Protein AF-A0A3D1J949-F1 (afdb_monomer)

pLDDT: mean 88.6, std 9.81, range [48.09, 98.31]

Secondary structure (DSSP, 8-state):
---HHHHHHHHHHHHHHHHHHHHHHHHTHHHHHHH-TTSPPEEEEEEPPSS--BTTTBPP-TT-SS---BPPEEEEEEEETTT--EEEEEE---PPPTT--EEEEEEETTEEEEEEEE-GGGS-HHHHHHHHHHHHT-

Sequence (138 aa):
MFSRRLKFYLIFGIIVNLIIGFSYLTYNIDTLNRFYPFLPVQTGYAILPQNVTYNNGQTYKVDTNERQFPDPYVNMKVVNKDSEDVRILTFSGGQSPEDKNFAEVQYKLNYVYEIHFIYWEQIPDQIQKKLENINIEQ

Mean predicted aligned error: 8.46 Å

Foldseek 3Di:
DDDPVVVVVVVVVVVVVVVVVVVVVVVCCVVVQVVDPPQDKFKWKWQADQFFAWDPRHHDDPPDPDDTATDWDFQIFTQTQPPRDTDGEIGGDPHAPPQQRMWTFIDGDRGTDDIDRDHLVVRPPVNSVSNVVVVVVD

Solvent-accessible surface area (backbone atoms only — not comparable to full-atom values): 8244 Å² total; per-residue (Å²): 131,80,53,74,67,57,53,48,52,52,54,49,52,50,53,53,49,51,51,53,54,49,51,57,52,60,73,42,40,70,72,50,54,73,69,39,82,86,60,69,80,41,53,23,41,30,77,48,70,75,71,60,32,21,72,86,74,33,76,87,67,87,92,55,95,68,91,78,48,60,45,60,50,70,73,36,59,30,34,29,73,86,80,60,49,76,41,74,36,56,45,72,81,63,71,52,56,88,87,16,41,25,31,45,36,35,28,45,97,72,48,64,82,49,69,44,76,34,49,76,86,77,48,58,70,75,55,47,55,49,56,54,57,68,59,70,79,111

Radius of gyration: 22.48 Å; Cα contacts (8 Å, |Δi|>4): 194; chains: 1; bounding box: 61×35×63 Å

Nearest PDB structures (foldseek):
  3npp-assembly1_B  TM=7.500E-01  e=8.136E-04  Bacillus subtilis
  7r81-assembly1_Y2  TM=3.279E-01  e=1.263E+00  Neurospora crassa
  8btr-assembly1_SO  TM=3.178E-01  e=1.338E+00  Giardia lamblia ATCC 50803
  6v22-assembly1_E  TM=2.625E-01  e=1.191E+00  Homo sapiens

Structure (mmCIF, N/CA/C/O backbone):
data_AF-A0A3D1J949-F1
#
_entry.id   AF-A0A3D1J949-F1
#
loop_
_atom_site.group_PDB
_atom_site.id
_atom_site.type_symbol
_atom_site.label_atom_id
_atom_site.label_alt_id
_atom_site.label_comp_id
_atom_site.label_asym_id
_atom_site.label_entity_id
_atom_site.label_seq_id
_atom_site.pdbx_PDB_ins_code
_atom_site.Cartn_x
_atom_site.Cartn_y
_atom_site.Cartn_z
_atom_site.occupancy
_atom_site.B_iso_or_equiv
_atom_site.auth_seq_id
_atom_site.auth_comp_id
_atom_site.auth_asym_id
_atom_site.auth_atom_id
_atom_site.pdbx_PDB_model_num
ATOM 1 N N . MET A 1 1 ? 33.706 15.724 -47.753 1.00 65.50 1 MET A N 1
ATOM 2 C CA . MET A 1 1 ? 34.283 15.073 -46.553 1.00 65.50 1 MET A CA 1
ATOM 3 C C . MET A 1 1 ? 34.092 16.014 -45.366 1.00 65.50 1 MET A C 1
ATOM 5 O O . MET A 1 1 ? 34.679 17.084 -45.364 1.00 65.50 1 MET A O 1
ATOM 9 N N . PHE A 1 2 ? 33.201 15.698 -44.419 1.00 70.19 2 PHE A N 1
ATOM 10 C CA . PHE A 1 2 ? 32.889 16.613 -43.310 1.00 70.19 2 PHE A CA 1
ATOM 11 C C . PHE A 1 2 ? 34.105 16.867 -42.412 1.00 70.19 2 PHE A C 1
ATOM 13 O O . PHE A 1 2 ? 34.866 15.938 -42.119 1.00 70.19 2 PHE A O 1
ATOM 20 N N . SER A 1 3 ? 34.270 18.116 -41.967 1.00 81.19 3 SER A N 1
ATOM 21 C CA . SER A 1 3 ? 35.352 18.496 -41.058 1.00 81.19 3 SER A CA 1
ATOM 22 C C . SER A 1 3 ? 35.241 17.708 -39.748 1.00 81.19 3 SER A C 1
ATOM 24 O O . SER A 1 3 ? 34.145 17.373 -39.294 1.00 81.19 3 SER A O 1
ATOM 26 N N . ARG A 1 4 ? 36.383 17.399 -39.119 1.00 80.44 4 ARG A N 1
ATOM 27 C CA . ARG A 1 4 ? 36.429 16.664 -37.838 1.00 80.44 4 ARG A CA 1
ATOM 28 C C . ARG A 1 4 ? 35.518 17.285 -36.771 1.00 80.44 4 ARG A C 1
ATOM 30 O O . ARG A 1 4 ? 34.882 16.554 -36.022 1.00 80.44 4 ARG A O 1
ATOM 37 N N . ARG A 1 5 ? 35.407 18.618 -36.758 1.00 84.94 5 ARG A N 1
ATOM 38 C CA . ARG A 1 5 ? 34.537 19.369 -35.841 1.00 84.94 5 ARG A CA 1
ATOM 39 C C . ARG A 1 5 ? 33.052 19.132 -36.128 1.00 84.94 5 ARG A C 1
ATOM 41 O O . ARG A 1 5 ? 32.295 18.869 -35.207 1.00 84.94 5 ARG A O 1
ATOM 48 N N . LEU A 1 6 ? 32.644 19.135 -37.397 1.00 85.69 6 LEU A N 1
ATOM 49 C CA . LEU A 1 6 ? 31.250 18.891 -37.778 1.00 85.69 6 LEU A CA 1
ATOM 50 C C . LEU A 1 6 ? 30.810 17.446 -37.495 1.00 85.69 6 LEU A C 1
ATOM 52 O O . LEU A 1 6 ? 29.703 17.226 -37.014 1.00 85.69 6 LEU A O 1
ATOM 56 N N . LYS A 1 7 ? 31.695 16.463 -37.711 1.00 86.81 7 LYS A N 1
ATOM 57 C CA . LYS A 1 7 ? 31.437 15.066 -37.316 1.00 86.81 7 LYS A CA 1
ATOM 58 C C . LYS A 1 7 ? 31.243 14.928 -35.804 1.00 86.81 7 LYS A C 1
ATOM 60 O O . LYS A 1 7 ? 30.355 14.202 -35.376 1.00 86.81 7 LYS A O 1
ATOM 65 N N . PHE A 1 8 ? 32.042 15.646 -35.014 1.00 89.62 8 PHE A N 1
ATOM 66 C CA . PHE A 1 8 ? 31.910 15.666 -33.560 1.00 89.62 8 PHE A CA 1
ATOM 67 C C . PHE A 1 8 ? 30.560 16.247 -33.117 1.00 89.62 8 PHE A C 1
ATOM 69 O O . PHE A 1 8 ? 29.865 15.608 -32.336 1.00 89.62 8 PHE A O 1
ATOM 76 N N . TYR A 1 9 ? 30.141 17.393 -33.667 1.00 92.06 9 TYR A N 1
ATOM 77 C CA . TYR A 1 9 ? 28.837 17.983 -33.336 1.00 92.06 9 TYR A CA 1
ATOM 78 C C . TYR A 1 9 ? 27.651 17.107 -33.755 1.00 92.06 9 TYR A C 1
ATOM 80 O O . TYR A 1 9 ? 26.669 17.041 -33.024 1.00 92.06 9 TYR A O 1
ATOM 88 N N . LEU A 1 10 ? 27.743 16.395 -34.884 1.00 91.81 10 LEU A N 1
ATOM 89 C CA . LEU A 1 10 ? 26.707 15.444 -35.302 1.00 91.81 10 LEU A CA 1
ATOM 90 C C . LEU A 1 10 ? 26.592 14.260 -34.337 1.00 91.81 10 LEU A C 1
ATOM 92 O O . LEU A 1 10 ? 25.493 13.929 -33.906 1.00 91.81 10 LEU A O 1
ATOM 96 N N . ILE A 1 11 ? 27.720 13.653 -33.960 1.00 92.88 11 ILE A N 1
ATOM 97 C CA . ILE A 1 11 ? 27.738 12.541 -32.998 1.00 92.88 11 ILE A CA 1
ATOM 98 C C . ILE A 1 11 ? 27.221 13.012 -31.636 1.00 92.88 11 ILE A C 1
ATOM 100 O O . ILE A 1 11 ? 26.374 12.356 -31.037 1.00 92.88 11 ILE A O 1
ATOM 104 N N . PHE A 1 12 ? 27.676 14.176 -31.176 1.00 93.88 12 PHE A N 1
ATOM 105 C CA . PHE A 1 12 ? 27.220 14.767 -29.924 1.00 93.88 12 PHE A CA 1
ATOM 106 C C . PHE A 1 12 ? 25.713 15.059 -29.949 1.00 93.88 12 PHE A C 1
ATOM 108 O O . PHE A 1 12 ? 25.006 14.701 -29.013 1.00 93.88 12 PHE A O 1
ATOM 115 N N . GLY A 1 13 ? 25.194 15.623 -31.044 1.00 93.50 13 GLY A N 1
ATOM 116 C CA . GLY A 1 13 ? 23.764 15.885 -31.215 1.00 93.50 13 GLY A CA 1
ATOM 117 C C . GLY A 1 13 ? 22.908 14.615 -31.202 1.00 93.50 13 GLY A C 1
ATOM 118 O O . GLY A 1 13 ? 21.829 14.619 -30.610 1.00 93.50 13 GLY A O 1
ATOM 119 N N . ILE A 1 14 ? 23.397 13.517 -31.788 1.00 94.69 14 ILE A N 1
ATOM 120 C CA . ILE A 1 14 ? 22.728 12.208 -31.737 1.00 94.69 14 ILE A CA 1
ATOM 121 C C . ILE A 1 14 ? 22.717 11.666 -30.305 1.00 94.69 14 ILE A C 1
ATOM 123 O O . ILE A 1 14 ? 21.667 11.245 -29.829 1.00 94.69 14 ILE A O 1
ATOM 127 N N . ILE A 1 15 ? 23.848 11.716 -29.597 1.00 94.38 15 ILE A N 1
ATOM 128 C CA . ILE A 1 15 ? 23.945 11.240 -28.208 1.00 94.38 15 ILE A CA 1
ATOM 129 C C . ILE A 1 15 ? 23.001 12.032 -27.297 1.00 94.38 15 ILE A C 1
ATOM 131 O O . ILE A 1 15 ? 22.262 11.436 -26.520 1.00 94.38 15 ILE A O 1
ATOM 135 N N . VAL A 1 16 ? 22.967 13.360 -27.429 1.00 93.88 16 VAL A N 1
ATOM 136 C CA . VAL A 1 16 ? 22.059 14.214 -26.652 1.00 93.88 16 VAL A CA 1
ATOM 137 C C . VAL A 1 16 ? 20.594 13.879 -26.949 1.00 93.88 16 VAL A C 1
ATOM 139 O O . VAL A 1 16 ? 19.808 13.741 -26.016 1.00 93.88 16 VAL A O 1
ATOM 142 N N . ASN A 1 17 ? 20.224 13.671 -28.217 1.00 90.06 17 ASN A N 1
ATOM 143 C CA . ASN A 1 17 ? 18.862 13.257 -28.574 1.00 90.06 17 ASN A CA 1
ATOM 144 C C . ASN A 1 17 ? 18.497 11.879 -28.007 1.00 90.06 17 ASN A C 1
ATOM 146 O O . ASN A 1 17 ? 17.381 11.700 -27.525 1.00 90.06 17 ASN A O 1
ATOM 150 N N . LEU A 1 18 ? 19.427 10.920 -28.022 1.00 92.44 18 LEU A N 1
ATOM 151 C CA . LEU A 1 18 ? 19.208 9.599 -27.432 1.00 92.44 18 LEU A CA 1
ATOM 152 C C . LEU A 1 18 ? 19.016 9.682 -25.915 1.00 92.44 18 LEU A C 1
ATOM 154 O O . LEU A 1 18 ? 18.120 9.028 -25.391 1.00 92.44 18 LEU A O 1
ATOM 158 N N . ILE A 1 19 ? 19.800 10.513 -25.221 1.00 89.50 19 ILE A N 1
ATOM 159 C CA . ILE A 1 19 ? 19.650 10.731 -23.776 1.00 89.50 19 ILE A CA 1
ATOM 160 C C . ILE A 1 19 ? 18.283 11.352 -23.474 1.00 89.50 19 ILE A C 1
ATOM 162 O O . ILE A 1 19 ? 17.560 10.826 -22.636 1.00 89.50 19 ILE A O 1
ATOM 166 N N . ILE A 1 20 ? 17.888 12.411 -24.189 1.00 86.38 20 ILE A N 1
ATOM 167 C CA . ILE A 1 20 ? 16.588 13.073 -23.987 1.00 86.38 20 ILE A CA 1
ATOM 168 C C . ILE A 1 20 ? 15.427 12.107 -24.269 1.00 86.38 20 ILE A C 1
ATOM 170 O O . ILE A 1 20 ? 14.492 12.017 -23.473 1.00 86.38 20 ILE A O 1
ATOM 174 N N . GLY A 1 21 ? 15.495 11.354 -25.371 1.00 80.81 21 GLY A N 1
ATOM 175 C CA . GLY A 1 21 ? 14.483 10.357 -25.724 1.00 80.81 21 GLY A CA 1
ATOM 176 C C . GLY A 1 21 ? 14.379 9.240 -24.686 1.00 80.81 21 GLY A C 1
ATOM 177 O O . GLY A 1 21 ? 13.277 8.875 -24.280 1.00 80.81 21 GLY A O 1
ATOM 178 N N . PHE A 1 22 ? 15.515 8.744 -24.193 1.00 78.25 22 PHE A N 1
ATOM 179 C CA . PHE A 1 22 ? 15.551 7.740 -23.133 1.00 78.25 22 PHE A CA 1
ATOM 180 C C . PHE A 1 22 ? 14.979 8.282 -21.817 1.00 78.25 22 PHE A C 1
ATOM 182 O O . PHE A 1 22 ? 14.147 7.622 -21.201 1.00 78.25 22 PHE A O 1
ATOM 189 N N . SER A 1 23 ? 15.331 9.510 -21.423 1.00 72.44 23 SER A N 1
ATOM 190 C CA . SER A 1 23 ? 14.771 10.159 -20.233 1.00 72.44 23 SER A CA 1
ATOM 191 C C . SER A 1 23 ? 13.249 10.319 -20.321 1.00 72.44 23 SER A C 1
ATOM 193 O O . SER A 1 23 ? 12.547 10.015 -19.355 1.00 72.44 23 SER A O 1
ATOM 195 N N . TYR A 1 24 ? 12.716 10.720 -21.480 1.00 72.56 24 TYR A N 1
ATOM 196 C CA . TYR A 1 24 ? 11.268 10.841 -21.695 1.00 72.56 24 TYR A CA 1
ATOM 197 C C . TYR A 1 24 ? 10.540 9.492 -21.607 1.00 72.56 24 TYR A C 1
ATOM 199 O O . TYR A 1 24 ? 9.455 9.403 -21.025 1.00 72.56 24 TYR A O 1
ATOM 207 N N . LEU A 1 25 ? 11.154 8.429 -22.136 1.00 67.06 25 LEU A N 1
ATOM 208 C CA . LEU A 1 25 ? 10.643 7.070 -21.976 1.00 67.06 25 LEU A CA 1
ATOM 209 C C . LEU A 1 25 ? 10.628 6.674 -20.499 1.00 67.06 25 LEU A C 1
ATOM 211 O O . LEU A 1 25 ? 9.591 6.223 -20.024 1.00 67.06 25 LEU A O 1
ATOM 215 N N . THR A 1 26 ? 11.716 6.924 -19.757 1.00 64.75 26 THR A N 1
ATOM 216 C CA . THR A 1 26 ? 11.796 6.587 -18.326 1.00 64.75 26 THR A CA 1
ATOM 217 C C . THR A 1 26 ? 10.806 7.343 -17.449 1.00 64.75 26 THR A C 1
ATOM 219 O O . THR A 1 26 ? 10.285 6.773 -16.498 1.00 64.75 26 THR A O 1
ATOM 222 N N . TYR A 1 27 ? 10.481 8.589 -17.795 1.00 64.94 27 TYR A N 1
ATOM 223 C CA . TYR A 1 27 ? 9.532 9.403 -17.037 1.00 64.94 27 TYR A CA 1
ATOM 224 C C . TYR A 1 27 ? 8.106 8.828 -17.054 1.00 64.94 27 TYR A C 1
ATOM 226 O O . TYR A 1 27 ? 7.369 8.956 -16.083 1.00 64.94 27 TYR A O 1
ATOM 234 N N . ASN A 1 28 ? 7.726 8.145 -18.137 1.00 64.44 28 ASN A N 1
ATOM 235 C CA . ASN A 1 28 ? 6.407 7.526 -18.278 1.00 64.44 28 ASN A CA 1
ATOM 236 C C . ASN A 1 28 ? 6.391 6.037 -17.908 1.00 64.44 28 ASN A C 1
ATOM 238 O O . ASN A 1 28 ? 5.353 5.395 -18.068 1.00 64.44 28 ASN A O 1
ATOM 242 N N . ILE A 1 29 ? 7.511 5.469 -17.441 1.00 66.31 29 ILE A N 1
ATOM 243 C CA . ILE A 1 29 ? 7.614 4.032 -17.154 1.00 66.31 29 ILE A CA 1
ATOM 244 C C . ILE A 1 29 ? 6.571 3.592 -16.127 1.00 66.31 29 ILE A C 1
ATOM 246 O O . ILE A 1 29 ? 5.973 2.544 -16.327 1.00 66.31 29 ILE A O 1
ATOM 250 N N . ASP A 1 30 ? 6.273 4.379 -15.092 1.00 64.19 30 ASP A N 1
ATOM 251 C CA . ASP A 1 30 ? 5.251 4.000 -14.104 1.00 64.19 30 ASP A CA 1
ATOM 252 C C . ASP A 1 30 ? 3.851 3.903 -14.734 1.00 64.19 30 ASP A C 1
ATOM 254 O O . ASP A 1 30 ? 3.120 2.932 -14.511 1.00 64.19 30 ASP A O 1
ATOM 258 N N . THR A 1 31 ? 3.508 4.852 -15.609 1.00 69.50 31 THR A N 1
ATOM 259 C CA . THR A 1 31 ? 2.250 4.845 -16.370 1.00 69.50 31 THR A CA 1
ATOM 260 C C . THR A 1 31 ? 2.204 3.701 -17.385 1.00 69.50 31 THR A C 1
ATOM 262 O O . THR A 1 31 ? 1.163 3.070 -17.549 1.00 69.50 31 THR A O 1
ATOM 265 N N . LEU A 1 32 ? 3.314 3.399 -18.062 1.00 67.19 32 LEU A N 1
ATOM 266 C CA . LEU A 1 32 ? 3.400 2.309 -19.039 1.00 67.19 32 LEU A CA 1
ATOM 267 C C . LEU A 1 32 ? 3.377 0.931 -18.364 1.00 67.19 32 LEU A C 1
ATOM 269 O O . LEU A 1 32 ? 2.696 0.021 -18.836 1.00 67.19 32 LEU A O 1
ATOM 273 N N . ASN A 1 33 ? 4.057 0.783 -17.229 1.00 70.94 33 ASN A N 1
ATOM 274 C CA . ASN A 1 33 ? 4.137 -0.462 -16.468 1.00 70.94 33 ASN A CA 1
ATOM 275 C C . ASN A 1 33 ? 2.794 -0.869 -15.863 1.00 70.94 33 ASN A C 1
ATOM 277 O O . ASN A 1 33 ? 2.536 -2.064 -15.715 1.00 70.94 33 ASN A O 1
ATOM 281 N N . ARG A 1 34 ? 1.906 0.095 -15.586 1.00 74.38 34 ARG A N 1
ATOM 282 C CA . ARG A 1 34 ? 0.503 -0.182 -15.247 1.00 74.38 34 ARG A CA 1
ATOM 283 C C . ARG A 1 34 ? -0.185 -1.026 -16.324 1.00 74.38 34 ARG A C 1
ATOM 285 O O . ARG A 1 34 ? -0.947 -1.931 -16.009 1.00 74.38 34 ARG A O 1
ATOM 292 N N . PHE A 1 35 ? 0.086 -0.757 -17.597 1.00 77.62 35 PHE A N 1
ATOM 293 C CA . PHE A 1 35 ? -0.553 -1.469 -18.707 1.00 77.62 35 PHE A CA 1
ATOM 294 C C . PHE A 1 35 ? 0.279 -2.633 -19.239 1.00 77.62 35 PHE A C 1
ATOM 296 O O . PHE A 1 35 ? -0.177 -3.347 -20.129 1.00 77.62 35 PHE A O 1
ATOM 303 N N . TYR A 1 36 ? 1.483 -2.854 -18.706 1.00 80.50 36 TYR A N 1
ATOM 304 C CA . TYR A 1 36 ? 2.353 -3.912 -19.190 1.00 80.50 36 TYR A CA 1
ATOM 305 C C . TYR A 1 36 ? 1.813 -5.289 -18.755 1.00 80.50 36 TYR A C 1
ATOM 307 O O . TYR A 1 36 ? 1.773 -5.600 -17.555 1.00 80.50 36 TYR A O 1
ATOM 315 N N . PRO A 1 37 ? 1.378 -6.137 -19.706 1.00 80.75 37 PRO A N 1
ATOM 316 C CA . PRO A 1 37 ? 0.631 -7.353 -19.390 1.00 80.75 37 PRO A CA 1
ATOM 317 C C . PRO A 1 37 ? 1.507 -8.435 -18.753 1.00 80.75 37 PRO A C 1
ATOM 319 O O . PRO A 1 37 ? 0.996 -9.276 -18.023 1.00 80.75 37 PRO A O 1
ATOM 322 N N . PHE A 1 38 ? 2.822 -8.395 -18.979 1.00 85.25 38 PHE A N 1
ATOM 323 C CA . PHE A 1 38 ? 3.751 -9.411 -18.480 1.00 85.25 38 PHE A CA 1
ATOM 324 C C . PHE A 1 38 ? 4.313 -9.109 -17.085 1.00 85.25 38 PHE A C 1
ATOM 326 O O . PHE A 1 38 ? 5.034 -9.935 -16.533 1.00 85.25 38 PHE A O 1
ATOM 333 N N . LEU A 1 39 ? 4.003 -7.945 -16.500 1.00 84.88 39 LEU A N 1
ATOM 334 C CA . LEU A 1 39 ? 4.310 -7.692 -15.092 1.00 84.88 39 LEU A CA 1
ATOM 335 C C . LEU A 1 39 ? 3.228 -8.366 -14.231 1.00 84.88 39 LEU A C 1
ATOM 337 O O . LEU A 1 39 ? 2.046 -8.043 -14.413 1.00 84.88 39 LEU A O 1
ATOM 341 N N . PRO A 1 40 ? 3.590 -9.280 -13.311 1.00 89.19 40 PRO A N 1
ATOM 342 C CA . PRO A 1 40 ? 2.617 -9.965 -12.471 1.00 89.19 40 PRO A CA 1
ATOM 343 C C . PRO A 1 40 ? 2.001 -8.997 -11.460 1.00 89.19 40 PRO A C 1
ATOM 345 O O . PRO A 1 40 ? 2.699 -8.151 -10.895 1.00 89.19 40 PRO A O 1
ATOM 348 N N . VAL A 1 41 ? 0.691 -9.130 -11.236 1.00 92.94 41 VAL A N 1
ATOM 349 C CA . VAL A 1 41 ? 0.025 -8.497 -10.091 1.00 92.94 41 VAL A CA 1
ATOM 350 C C . VAL A 1 41 ? 0.523 -9.185 -8.828 1.00 92.94 41 VAL A C 1
ATOM 352 O O . VAL A 1 41 ? 0.598 -10.410 -8.775 1.00 92.94 41 VAL A O 1
ATOM 355 N N . GLN A 1 42 ? 0.880 -8.384 -7.837 1.00 96.00 42 GLN A N 1
ATOM 356 C CA . GLN A 1 42 ? 1.295 -8.832 -6.519 1.00 96.00 42 GLN A CA 1
ATOM 357 C C . GLN A 1 42 ? 0.202 -8.509 -5.508 1.00 96.00 42 GLN A C 1
ATOM 359 O O . GLN A 1 42 ? -0.512 -7.512 -5.649 1.00 96.00 42 GLN A O 1
ATOM 364 N N . THR A 1 43 ? 0.126 -9.333 -4.469 1.00 98.00 43 THR A N 1
ATOM 365 C CA . THR A 1 43 ? -0.728 -9.101 -3.307 1.00 98.00 43 THR A CA 1
ATOM 366 C C . THR A 1 43 ? 0.148 -8.746 -2.117 1.00 98.00 43 THR A C 1
ATOM 368 O O . THR A 1 43 ? 1.178 -9.378 -1.871 1.00 98.00 43 THR A O 1
ATOM 371 N N . GLY A 1 44 ? -0.252 -7.734 -1.362 1.00 98.06 44 GLY A N 1
ATOM 372 C CA . GLY A 1 44 ? 0.368 -7.411 -0.087 1.00 98.06 44 GLY A CA 1
ATOM 373 C C . GLY A 1 44 ? -0.644 -6.942 0.938 1.00 98.06 44 GLY A C 1
ATOM 374 O O . GLY A 1 44 ? -1.816 -6.763 0.624 1.00 98.06 44 GLY A O 1
ATOM 375 N N . TYR A 1 45 ? -0.175 -6.749 2.162 1.00 98.31 45 TYR A N 1
ATOM 376 C CA . TYR A 1 45 ? -1.009 -6.370 3.295 1.00 98.31 45 TYR A CA 1
ATOM 377 C C . TYR A 1 45 ? -0.480 -5.099 3.947 1.00 98.31 45 TYR A C 1
ATOM 379 O O . TYR A 1 45 ? 0.734 -4.895 4.020 1.00 98.31 45 TYR A O 1
ATOM 387 N N . ALA A 1 46 ? -1.390 -4.244 4.405 1.00 97.25 46 ALA A N 1
ATOM 388 C CA . ALA A 1 46 ? -1.060 -2.971 5.031 1.00 97.25 46 ALA A CA 1
ATOM 389 C C . ALA A 1 46 ? -1.974 -2.684 6.222 1.00 97.25 46 ALA A C 1
ATOM 391 O O . ALA A 1 46 ? -3.171 -2.974 6.183 1.00 97.25 46 ALA A O 1
ATOM 392 N N . ILE A 1 47 ? -1.410 -2.055 7.251 1.00 95.75 47 ILE A N 1
ATOM 393 C CA . ILE A 1 47 ? -2.175 -1.441 8.339 1.00 95.75 47 ILE A CA 1
ATOM 394 C C . ILE A 1 47 ? -2.552 -0.032 7.890 1.00 95.75 47 ILE A C 1
ATOM 396 O O . ILE A 1 47 ? -1.686 0.731 7.471 1.00 95.75 47 ILE A O 1
ATOM 400 N N . LEU A 1 48 ? -3.835 0.302 7.962 1.00 94.38 48 LEU A N 1
ATOM 401 C CA . LEU A 1 48 ? -4.385 1.594 7.577 1.00 94.38 48 LEU A CA 1
ATOM 402 C C . LEU A 1 48 ? -4.627 2.478 8.811 1.00 94.38 48 LEU A C 1
ATOM 404 O O . LEU A 1 48 ? -4.904 1.962 9.899 1.00 94.38 48 LEU A O 1
ATOM 408 N N . PRO A 1 49 ? -4.568 3.814 8.662 1.00 91.25 49 PRO A N 1
ATOM 409 C CA . PRO A 1 49 ? -5.042 4.714 9.702 1.00 91.25 49 PRO A CA 1
ATOM 410 C C . PRO A 1 49 ? -6.543 4.504 9.930 1.00 91.25 49 PRO A C 1
ATOM 412 O O . PRO A 1 49 ? -7.301 4.295 8.985 1.00 91.25 49 PRO A O 1
ATOM 415 N N . GLN A 1 50 ? -6.974 4.604 11.189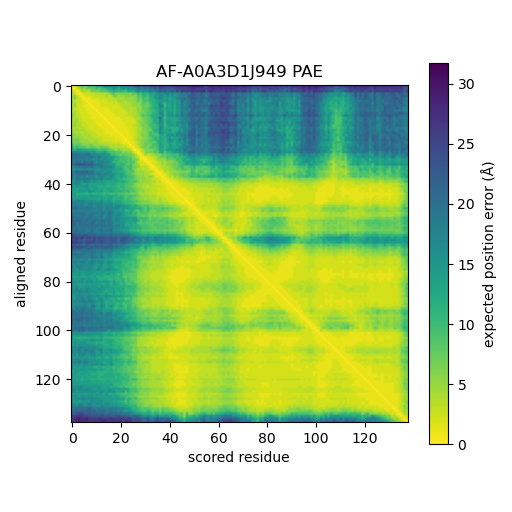 1.00 87.25 50 GLN A N 1
ATOM 416 C CA . GLN A 1 50 ? -8.381 4.420 11.562 1.00 87.25 50 GLN A CA 1
ATOM 417 C C . GLN A 1 50 ? -9.307 5.456 10.919 1.00 87.25 50 GLN A C 1
ATOM 419 O O . GLN A 1 50 ? -10.455 5.148 10.625 1.00 87.25 50 GLN A O 1
ATOM 424 N N . ASN A 1 51 ? -8.813 6.674 10.692 1.00 87.19 51 ASN A N 1
ATOM 425 C CA . ASN A 1 51 ? -9.570 7.756 10.077 1.00 87.19 51 ASN A CA 1
ATOM 426 C C . ASN A 1 51 ? -8.803 8.300 8.877 1.00 87.19 51 ASN A C 1
ATOM 428 O O . ASN A 1 51 ? -7.597 8.543 8.971 1.00 87.19 51 ASN A O 1
ATOM 432 N N . VAL A 1 52 ? -9.513 8.529 7.776 1.00 90.19 52 VAL A N 1
ATOM 433 C CA . VAL A 1 52 ? -8.989 9.284 6.636 1.00 90.19 52 VAL A CA 1
ATOM 434 C C . VAL A 1 52 ? -9.427 10.736 6.720 1.00 90.19 52 VAL A C 1
ATOM 436 O O . VAL A 1 52 ? -10.474 11.070 7.280 1.00 90.19 52 VAL A O 1
ATOM 439 N N . THR A 1 53 ? -8.614 11.611 6.148 1.00 92.38 53 THR A N 1
ATOM 440 C CA . THR A 1 53 ? -9.007 12.992 5.903 1.00 92.38 53 THR A CA 1
ATOM 441 C C . THR A 1 53 ? -9.729 13.108 4.565 1.00 92.38 53 THR A C 1
ATOM 443 O O . THR A 1 53 ? -9.747 12.177 3.761 1.00 92.38 53 THR A O 1
ATOM 446 N N . TYR A 1 54 ? -10.366 14.247 4.343 1.00 91.88 54 TYR A N 1
ATOM 447 C CA . TYR A 1 54 ? -11.148 14.558 3.160 1.00 91.88 54 TYR A CA 1
ATOM 448 C C . TYR A 1 54 ? -10.716 15.912 2.611 1.00 91.88 54 TYR A C 1
ATOM 450 O O . TYR A 1 54 ? -10.453 16.839 3.377 1.00 91.88 54 TYR A O 1
ATOM 458 N N . ASN A 1 55 ? -10.728 16.065 1.289 1.00 90.69 55 ASN A N 1
ATOM 459 C CA . ASN A 1 55 ? -10.518 17.348 0.616 1.00 90.69 55 ASN A CA 1
ATOM 460 C C . ASN A 1 55 ? -9.289 18.134 1.146 1.00 90.69 55 ASN A C 1
ATOM 462 O O . ASN A 1 55 ? -9.416 19.302 1.535 1.00 90.69 55 ASN A O 1
ATOM 466 N N . ASN A 1 56 ? -8.105 17.513 1.124 1.00 88.94 56 ASN A N 1
ATOM 467 C CA . ASN A 1 56 ? -6.828 18.066 1.600 1.00 88.94 56 ASN A CA 1
ATOM 468 C C . ASN A 1 56 ? -6.735 18.244 3.126 1.00 88.94 56 ASN A C 1
ATOM 470 O O . ASN A 1 56 ? -6.386 19.320 3.617 1.00 88.94 56 ASN A O 1
ATOM 474 N N . GLY A 1 57 ? -7.013 17.190 3.888 1.00 88.44 57 GLY A N 1
ATOM 475 C CA . GLY A 1 57 ? -6.734 17.156 5.326 1.00 88.44 57 GLY A CA 1
ATOM 476 C C . GLY A 1 57 ? -7.911 17.532 6.228 1.00 88.44 57 GLY A C 1
ATOM 477 O O . GLY A 1 57 ? -7.735 17.643 7.439 1.00 88.44 57 GLY A O 1
ATOM 478 N N . GLN A 1 58 ? -9.107 17.743 5.679 1.00 89.25 58 GLN A N 1
ATOM 479 C CA . GLN A 1 58 ? -10.287 18.111 6.464 1.00 89.25 58 GLN A CA 1
ATOM 480 C C . GLN A 1 58 ? -10.969 16.880 7.066 1.00 89.25 58 GLN A C 1
ATOM 482 O O . GLN A 1 58 ? -10.832 15.759 6.581 1.00 89.25 58 GLN A O 1
ATOM 487 N N . THR A 1 59 ? -11.737 17.081 8.131 1.00 89.88 59 THR A N 1
ATOM 488 C CA . THR A 1 59 ? -12.619 16.043 8.670 1.00 89.88 59 THR A CA 1
ATOM 489 C C . THR A 1 59 ? -13.914 15.964 7.868 1.00 89.88 59 THR A C 1
ATOM 491 O O . THR A 1 59 ? -14.357 16.955 7.282 1.00 89.88 59 THR A O 1
ATOM 494 N N . TYR A 1 60 ? -14.540 14.786 7.868 1.00 88.25 60 TYR A N 1
ATOM 495 C CA . TYR A 1 60 ? -15.845 14.603 7.244 1.00 88.25 60 TYR A CA 1
ATOM 496 C C . TYR A 1 60 ? -16.918 15.452 7.943 1.00 88.25 60 TYR A C 1
ATOM 498 O O . TYR A 1 60 ? -17.037 15.439 9.169 1.00 88.25 60 TYR A O 1
ATOM 506 N N . LYS A 1 61 ? -17.723 16.170 7.160 1.00 89.44 61 LYS A N 1
ATOM 507 C CA . LYS A 1 61 ? -18.839 17.006 7.620 1.00 89.44 61 LYS A CA 1
ATOM 508 C C . LYS A 1 61 ? -20.157 16.403 7.151 1.00 89.44 61 LYS A C 1
ATOM 510 O O . LYS A 1 61 ? -20.388 16.290 5.953 1.00 89.44 61 LYS A O 1
ATOM 515 N N . VAL A 1 62 ? -21.033 16.037 8.082 1.00 85.19 62 VAL A N 1
ATOM 516 C CA . VAL A 1 62 ? -22.321 15.396 7.758 1.00 85.19 62 VAL A CA 1
ATOM 517 C C . VAL A 1 62 ? -23.301 16.385 7.107 1.00 85.19 62 VAL A C 1
ATOM 519 O O . VAL A 1 62 ? -24.007 16.018 6.174 1.00 85.19 62 VAL A O 1
ATOM 522 N N . ASP A 1 63 ? -23.281 17.653 7.527 1.00 84.62 63 ASP A N 1
ATOM 523 C CA . ASP A 1 63 ? -24.325 18.639 7.200 1.00 84.62 63 ASP A CA 1
ATOM 524 C C . ASP A 1 63 ? -23.938 19.624 6.082 1.00 84.62 63 ASP A C 1
ATOM 526 O O . ASP A 1 63 ? -24.322 20.794 6.102 1.00 84.62 63 ASP A O 1
ATOM 530 N N . THR A 1 64 ? -23.145 19.184 5.102 1.00 86.38 64 THR A N 1
ATOM 531 C CA . THR A 1 64 ? -22.766 20.019 3.951 1.00 86.38 64 THR A CA 1
ATOM 532 C C . THR A 1 64 ? -23.250 19.424 2.634 1.00 86.38 64 THR A C 1
ATOM 534 O O . THR A 1 64 ? -23.217 18.215 2.426 1.00 86.38 64 THR A O 1
ATOM 537 N N . ASN A 1 65 ? -23.656 20.299 1.711 1.00 82.62 65 ASN A N 1
ATOM 538 C CA . ASN A 1 65 ? -23.972 19.927 0.329 1.00 82.62 65 ASN A CA 1
ATOM 539 C C . ASN A 1 65 ? -22.714 19.806 -0.552 1.00 82.62 65 ASN A C 1
ATOM 541 O O . ASN A 1 65 ? -22.810 19.492 -1.740 1.00 82.62 65 ASN A O 1
ATOM 545 N N . GLU A 1 66 ? -21.532 20.088 -0.002 1.00 87.56 66 GLU A N 1
ATOM 546 C CA . GLU A 1 66 ? -20.269 19.954 -0.717 1.00 87.56 66 GLU A CA 1
ATOM 547 C C . GLU A 1 66 ? -19.870 18.484 -0.868 1.00 87.56 66 GLU A C 1
ATOM 549 O O . GLU A 1 66 ? -19.967 17.683 0.064 1.00 87.56 66 GLU A O 1
ATOM 554 N N . ARG A 1 67 ? -19.366 18.124 -2.055 1.00 88.00 67 ARG A N 1
ATOM 555 C CA . ARG A 1 67 ? -18.795 16.792 -2.277 1.00 88.00 67 ARG A CA 1
ATOM 556 C C . ARG A 1 67 ? -17.517 16.645 -1.453 1.00 88.00 67 ARG A C 1
ATOM 558 O O . ARG A 1 67 ? -16.617 17.481 -1.536 1.00 88.00 67 ARG A O 1
ATOM 565 N N . GLN A 1 68 ? -17.435 15.560 -0.695 1.00 90.06 68 GLN A N 1
ATOM 566 C CA . GLN A 1 68 ? -16.275 15.230 0.123 1.00 90.06 68 GLN A CA 1
ATOM 567 C C . GLN A 1 68 ? -15.635 13.959 -0.403 1.00 90.06 68 GLN A C 1
ATOM 569 O O . GLN A 1 68 ? -16.272 12.907 -0.440 1.00 90.06 68 GLN A O 1
ATOM 574 N N . PHE A 1 69 ? -14.383 14.080 -0.835 1.00 90.38 69 PHE A N 1
ATOM 575 C CA . PHE A 1 69 ? -13.602 12.962 -1.334 1.00 90.38 69 PHE A CA 1
ATOM 576 C C . PHE A 1 69 ? -12.538 12.598 -0.300 1.00 90.38 69 PHE A C 1
ATOM 578 O O . PHE A 1 69 ? -11.838 13.496 0.174 1.00 90.38 69 PHE A O 1
ATOM 585 N N . PRO A 1 70 ? -12.428 11.314 0.064 1.00 92.25 70 PRO A N 1
ATOM 586 C CA . PRO A 1 70 ? -11.397 10.849 0.973 1.00 92.25 70 PRO A CA 1
ATOM 587 C C . PRO A 1 70 ? -10.023 11.033 0.327 1.00 92.25 70 PRO A C 1
ATOM 589 O O . PRO A 1 70 ? -9.824 10.703 -0.846 1.00 92.25 70 PRO A O 1
ATOM 592 N N . ASP A 1 71 ? -9.090 11.567 1.104 1.00 94.19 71 ASP A N 1
ATOM 593 C CA . ASP A 1 71 ? -7.705 11.736 0.694 1.00 94.19 71 ASP A CA 1
ATOM 594 C C . ASP A 1 71 ? -7.028 10.360 0.548 1.00 94.19 71 ASP A C 1
ATOM 596 O O . ASP A 1 71 ? -7.427 9.382 1.192 1.00 94.19 71 ASP A O 1
ATOM 600 N N . PRO A 1 72 ? -6.005 10.241 -0.315 1.00 94.75 72 PRO A N 1
ATOM 601 C CA . PRO A 1 72 ? -5.270 8.995 -0.463 1.00 94.75 72 PRO A CA 1
ATOM 602 C C . PRO A 1 72 ? -4.524 8.627 0.824 1.00 94.75 72 PRO A C 1
ATOM 604 O O . PRO A 1 72 ? -4.022 9.482 1.550 1.00 94.75 72 PRO A O 1
ATOM 607 N N . TYR A 1 73 ? -4.360 7.328 1.043 1.00 94.31 73 TYR A N 1
ATOM 608 C CA . TYR A 1 73 ? -3.392 6.795 1.985 1.00 94.31 73 TYR A CA 1
ATOM 609 C C . TYR A 1 73 ? -1.987 7.016 1.42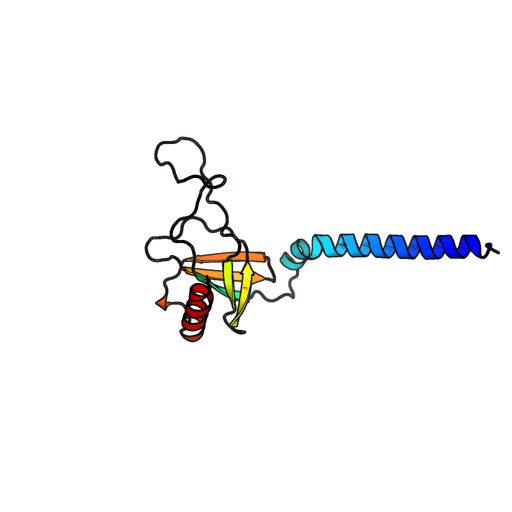3 1.00 94.31 73 TYR A C 1
ATOM 611 O O . TYR A 1 73 ? -1.679 6.534 0.332 1.00 94.31 73 TYR A O 1
ATOM 619 N N . VAL A 1 74 ? -1.143 7.755 2.143 1.00 94.00 74 VAL A N 1
ATOM 620 C CA . VAL A 1 74 ? 0.197 8.154 1.689 1.00 94.00 74 VAL A CA 1
ATOM 621 C C . VAL A 1 74 ? 1.266 7.432 2.501 1.00 94.00 74 VAL A C 1
ATOM 623 O O . VAL A 1 74 ? 1.159 7.332 3.719 1.00 94.00 74 VAL A O 1
ATOM 626 N N . ASN A 1 75 ? 2.332 6.989 1.827 1.00 94.19 75 ASN A N 1
ATOM 627 C CA . ASN A 1 75 ? 3.487 6.323 2.440 1.00 94.19 75 ASN A CA 1
ATOM 628 C C . ASN A 1 75 ? 3.134 5.055 3.235 1.00 94.19 75 ASN A C 1
ATOM 630 O O . ASN A 1 75 ? 3.753 4.751 4.257 1.00 94.19 75 ASN A O 1
ATOM 634 N N . MET A 1 76 ? 2.158 4.292 2.751 1.00 95.50 76 MET A N 1
ATOM 635 C CA . MET A 1 76 ? 1.737 3.061 3.402 1.00 95.50 76 MET A CA 1
ATOM 636 C C . MET A 1 76 ? 2.789 1.977 3.218 1.00 95.50 76 MET A C 1
ATOM 638 O O . MET A 1 76 ? 3.177 1.667 2.090 1.00 95.50 76 MET A O 1
ATOM 642 N N . LYS A 1 77 ? 3.220 1.369 4.324 1.00 96.50 77 LYS A N 1
ATOM 643 C CA . LYS A 1 77 ? 4.063 0.174 4.294 1.00 96.50 77 LYS A CA 1
ATOM 644 C C . LYS A 1 77 ? 3.192 -1.029 3.930 1.00 96.50 77 LYS A C 1
ATOM 646 O O . LYS A 1 77 ? 2.315 -1.421 4.695 1.00 96.50 77 LYS A O 1
ATOM 651 N N . VAL A 1 78 ? 3.439 -1.598 2.758 1.00 97.56 78 VAL A N 1
ATOM 652 C CA . VAL A 1 78 ? 2.755 -2.780 2.234 1.00 97.56 78 VAL A CA 1
ATOM 653 C C . VAL A 1 78 ? 3.737 -3.940 2.225 1.00 97.56 78 VAL A C 1
ATOM 655 O O . VAL A 1 78 ? 4.769 -3.873 1.558 1.00 97.56 78 VAL A O 1
ATOM 658 N N . VAL A 1 79 ? 3.421 -4.998 2.965 1.00 97.94 79 VAL A N 1
ATOM 659 C CA . VAL A 1 79 ? 4.240 -6.212 3.029 1.00 97.94 79 VAL A CA 1
ATOM 660 C C . VAL A 1 79 ? 3.754 -7.186 1.965 1.00 97.94 79 VAL A C 1
ATOM 662 O O . VAL A 1 79 ? 2.578 -7.546 1.946 1.00 97.94 79 VAL A O 1
ATOM 665 N N . ASN A 1 80 ? 4.639 -7.602 1.061 1.00 97.62 80 ASN A N 1
ATOM 666 C CA . ASN A 1 80 ? 4.311 -8.577 0.025 1.00 97.62 80 ASN A CA 1
ATOM 667 C C . ASN A 1 80 ? 3.968 -9.945 0.643 1.00 97.62 80 ASN A C 1
ATOM 669 O O . ASN A 1 80 ? 4.671 -10.417 1.531 1.00 97.62 80 ASN A O 1
ATOM 673 N N . LYS A 1 81 ? 2.904 -10.589 0.158 1.00 97.00 81 LYS A N 1
ATOM 674 C CA . LYS A 1 81 ? 2.435 -11.885 0.665 1.00 97.00 81 LYS A CA 1
ATOM 675 C C . LYS A 1 81 ? 3.460 -13.013 0.508 1.00 97.00 81 LYS A C 1
ATOM 677 O O . LYS A 1 81 ? 3.544 -13.869 1.386 1.00 97.00 81 LYS A O 1
ATOM 682 N N . ASP A 1 82 ? 4.195 -13.013 -0.601 1.00 94.81 82 ASP A N 1
ATOM 683 C CA . ASP A 1 82 ? 5.048 -14.124 -1.024 1.00 94.81 82 ASP A CA 1
ATOM 684 C C . ASP A 1 82 ? 6.525 -13.880 -0.692 1.00 94.81 82 ASP A C 1
ATOM 686 O O . ASP A 1 82 ? 7.207 -14.787 -0.225 1.00 94.81 82 ASP A O 1
ATOM 690 N N . SER A 1 83 ? 7.033 -12.663 -0.930 1.00 94.81 83 SER A N 1
ATOM 691 C CA . SER A 1 83 ? 8.440 -12.316 -0.670 1.00 94.81 83 SER A CA 1
ATOM 692 C C . SER A 1 83 ? 8.681 -11.677 0.694 1.00 94.81 83 SER A C 1
ATOM 694 O O . SER A 1 83 ? 9.827 -11.530 1.110 1.00 94.81 83 SER A O 1
ATOM 696 N N . GLU A 1 84 ? 7.614 -11.250 1.372 1.00 94.38 84 GLU A N 1
ATOM 697 C CA . GLU A 1 84 ? 7.660 -10.442 2.592 1.00 94.38 84 GLU A CA 1
ATOM 698 C C . GLU A 1 84 ? 8.393 -9.094 2.452 1.00 94.38 84 GLU A C 1
ATOM 700 O O . GLU A 1 84 ? 8.639 -8.419 3.456 1.00 94.38 84 GLU A O 1
ATOM 705 N N . ASP A 1 85 ? 8.758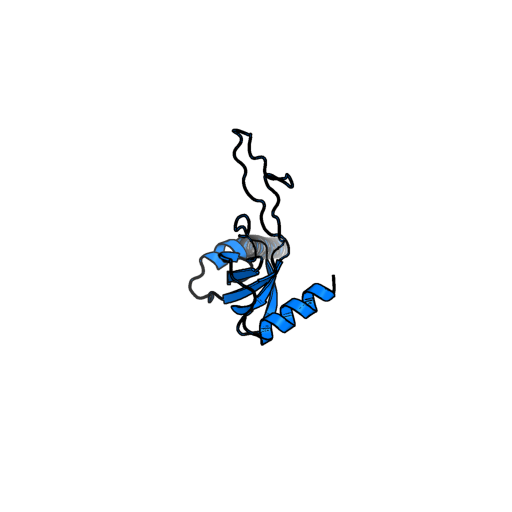 -8.669 1.244 1.00 95.25 85 ASP A N 1
ATOM 706 C CA . ASP A 1 85 ? 9.389 -7.368 1.035 1.00 95.25 85 ASP A CA 1
ATOM 707 C C . ASP A 1 85 ? 8.424 -6.240 1.404 1.00 95.25 85 ASP A C 1
ATOM 709 O O . ASP A 1 85 ? 7.222 -6.304 1.128 1.00 95.25 85 ASP A O 1
ATOM 713 N N . VAL A 1 86 ? 8.964 -5.173 1.991 1.00 95.88 86 VAL A N 1
ATOM 714 C CA . VAL A 1 86 ? 8.194 -3.972 2.318 1.00 95.88 86 VAL A CA 1
ATOM 715 C C . VAL A 1 86 ? 8.283 -2.989 1.161 1.00 95.88 86 VAL A C 1
ATOM 717 O O . VAL A 1 86 ? 9.372 -2.625 0.714 1.00 95.88 86 VAL A O 1
ATOM 720 N N . ARG A 1 87 ? 7.129 -2.511 0.700 1.00 94.94 87 ARG A N 1
ATOM 721 C CA . ARG A 1 87 ? 7.022 -1.419 -0.270 1.00 94.94 87 ARG A CA 1
ATOM 722 C C . ARG A 1 87 ? 6.275 -0.247 0.332 1.00 94.94 87 ARG A C 1
ATOM 724 O O . ARG A 1 87 ? 5.337 -0.433 1.095 1.00 94.94 87 ARG A O 1
ATOM 731 N N . ILE A 1 88 ? 6.686 0.958 -0.041 1.00 95.69 88 ILE A N 1
ATOM 732 C CA . ILE A 1 88 ? 6.002 2.191 0.339 1.00 95.69 88 ILE A CA 1
ATOM 733 C C . ILE A 1 88 ? 5.096 2.577 -0.824 1.00 95.69 88 ILE A C 1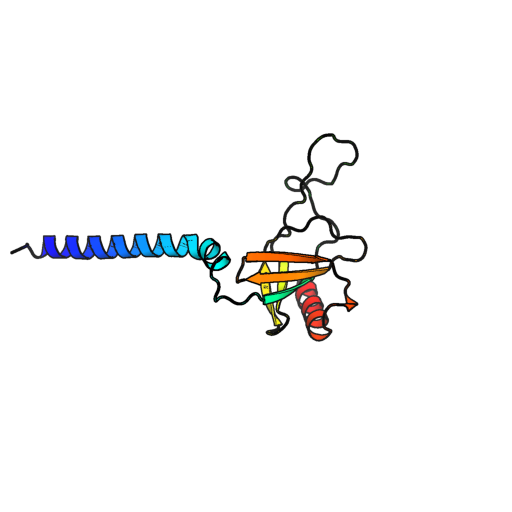
ATOM 735 O O . ILE A 1 88 ? 5.591 2.905 -1.901 1.00 95.69 88 ILE A O 1
ATOM 739 N N . LEU A 1 89 ? 3.783 2.494 -0.618 1.00 95.19 89 LEU A N 1
ATOM 740 C CA . LEU A 1 89 ? 2.778 2.744 -1.647 1.00 95.19 89 LEU A CA 1
ATOM 741 C C . LEU A 1 89 ? 1.827 3.867 -1.227 1.00 95.19 89 LEU A C 1
ATOM 743 O O . LEU A 1 89 ? 1.545 4.061 -0.045 1.00 95.19 89 LEU A O 1
ATOM 747 N N . THR A 1 90 ? 1.309 4.581 -2.224 1.00 94.50 90 THR A N 1
ATOM 748 C CA . THR A 1 90 ? 0.255 5.586 -2.058 1.00 94.50 90 THR A CA 1
ATOM 749 C C . THR A 1 90 ? -0.953 5.150 -2.873 1.00 94.50 90 THR A C 1
ATOM 751 O O . THR A 1 90 ? -0.818 4.854 -4.061 1.00 94.50 90 THR A O 1
ATOM 754 N N . PHE A 1 91 ? -2.127 5.087 -2.250 1.00 94.69 91 PHE A N 1
ATOM 755 C CA . PHE A 1 91 ? -3.343 4.592 -2.896 1.00 94.69 91 PHE A CA 1
ATOM 756 C C . PHE A 1 91 ? -4.613 5.178 -2.283 1.00 94.69 91 PHE A C 1
ATOM 758 O O . PHE A 1 91 ? -4.620 5.657 -1.156 1.00 94.69 91 PHE A O 1
ATOM 765 N N . SER A 1 92 ? -5.708 5.158 -3.039 1.00 92.94 92 SER A N 1
ATOM 766 C CA . SER A 1 92 ? -7.024 5.630 -2.595 1.00 92.94 92 SER A CA 1
ATOM 767 C C . SER A 1 92 ? -7.941 4.444 -2.320 1.00 92.94 92 SER A C 1
ATOM 769 O O . SER A 1 92 ? -7.895 3.457 -3.050 1.00 92.94 92 SER A O 1
ATOM 771 N N . GLY A 1 93 ? -8.780 4.547 -1.289 1.00 89.31 93 GLY A N 1
ATOM 772 C CA . GLY A 1 93 ? -9.656 3.441 -0.889 1.00 89.31 93 GLY A CA 1
ATOM 773 C C . GLY A 1 93 ? -10.911 3.816 -0.110 1.00 89.31 93 GLY A C 1
ATOM 774 O O . GLY A 1 93 ? -11.740 2.954 0.157 1.00 89.31 93 GLY A O 1
ATOM 775 N N . GLY A 1 94 ? -11.086 5.092 0.233 1.00 90.50 94 GLY A N 1
ATOM 776 C CA . GLY A 1 94 ? -12.184 5.521 1.091 1.00 90.50 94 GLY A CA 1
ATOM 777 C C . GLY A 1 94 ? -11.856 5.430 2.574 1.00 90.50 94 GLY A C 1
ATOM 778 O O . GLY A 1 94 ? -10.707 5.245 2.948 1.00 90.50 94 GLY A O 1
ATOM 779 N N . GLN A 1 95 ? -12.876 5.598 3.410 1.00 90.25 95 GLN A N 1
ATOM 780 C CA . GLN A 1 95 ? -12.781 5.383 4.850 1.00 90.25 95 GLN A CA 1
ATOM 781 C C . GLN A 1 95 ? -12.911 3.887 5.140 1.00 90.25 95 GLN A C 1
ATOM 783 O O . GLN A 1 95 ? -13.869 3.256 4.686 1.00 90.25 95 GLN A O 1
ATOM 788 N N . SER A 1 96 ? -11.977 3.327 5.911 1.00 89.69 96 SER A N 1
ATOM 789 C CA . SER A 1 96 ? -12.097 1.941 6.357 1.00 89.69 96 SER A CA 1
ATOM 790 C C . SER A 1 96 ? -13.322 1.783 7.266 1.00 89.69 96 SER A C 1
ATOM 792 O O . SER A 1 96 ? -13.559 2.662 8.105 1.00 89.69 96 SER A O 1
ATOM 794 N N . PRO A 1 97 ? -14.080 0.680 7.143 1.00 89.44 97 PRO A N 1
ATOM 795 C CA . PRO A 1 97 ? -15.130 0.340 8.094 1.00 89.44 97 PRO A CA 1
ATOM 796 C C . PRO A 1 97 ? -14.584 0.194 9.518 1.00 89.44 97 PRO A C 1
ATOM 798 O O . PRO A 1 97 ? -13.389 -0.045 9.714 1.00 89.44 97 PRO A O 1
ATOM 801 N N . GLU A 1 98 ? -15.481 0.291 10.497 1.00 86.25 98 GLU A N 1
ATOM 802 C CA . GLU A 1 98 ? -15.164 0.004 11.897 1.00 86.25 98 GLU A CA 1
ATOM 803 C C . GLU A 1 98 ? -14.533 -1.394 12.018 1.00 86.25 98 GLU A C 1
ATOM 805 O O . GLU A 1 98 ? -14.956 -2.340 11.346 1.00 86.25 98 GLU A O 1
ATOM 810 N N . ASP A 1 99 ? -13.452 -1.480 12.796 1.00 84.19 99 ASP A N 1
ATOM 811 C CA . ASP A 1 99 ? -12.650 -2.691 13.029 1.00 84.19 99 ASP A CA 1
ATOM 812 C C . ASP A 1 99 ? -12.006 -3.340 11.784 1.00 84.19 99 ASP A C 1
ATOM 814 O O . ASP A 1 99 ? -11.513 -4.467 11.845 1.00 84.19 99 ASP A O 1
ATOM 818 N N . LYS A 1 100 ? -11.959 -2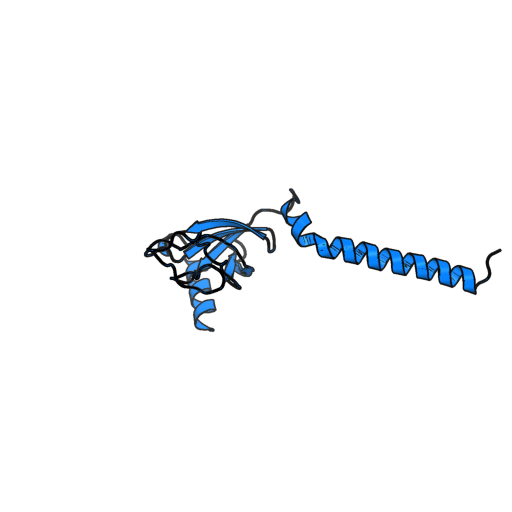.631 10.646 1.00 89.12 100 LYS A N 1
ATOM 819 C CA . LYS A 1 100 ? -11.301 -3.078 9.402 1.00 89.12 100 LYS A CA 1
ATOM 820 C C . LYS A 1 100 ? -10.230 -2.107 8.923 1.00 89.12 100 LYS A C 1
ATOM 822 O O . LYS A 1 100 ? -10.166 -1.753 7.744 1.00 89.12 100 LYS A O 1
ATOM 827 N N . ASN A 1 101 ? -9.361 -1.669 9.827 1.00 92.44 101 ASN A N 1
ATOM 828 C CA . ASN A 1 101 ? -8.243 -0.776 9.520 1.00 92.44 101 ASN A CA 1
ATOM 829 C C . ASN A 1 101 ? -7.046 -1.517 8.888 1.00 92.44 101 ASN A C 1
ATOM 831 O O . ASN A 1 101 ? -5.892 -1.157 9.111 1.00 92.44 101 ASN A O 1
ATOM 835 N N . PHE A 1 102 ? -7.310 -2.544 8.085 1.00 95.75 102 PHE A N 1
ATOM 836 C CA . PHE A 1 102 ? -6.307 -3.320 7.370 1.00 95.75 102 PHE A CA 1
ATOM 837 C C . PHE A 1 102 ? -6.741 -3.498 5.924 1.00 95.75 102 PHE A C 1
ATOM 839 O O . PHE A 1 102 ? -7.936 -3.587 5.633 1.00 95.75 102 PHE A O 1
ATOM 846 N N . ALA A 1 103 ? -5.774 -3.565 5.017 1.00 97.19 103 ALA A N 1
ATOM 847 C CA . ALA A 1 103 ? -6.045 -3.788 3.607 1.00 97.19 103 ALA A CA 1
ATOM 848 C C . ALA A 1 103 ? -5.233 -4.943 3.039 1.00 97.19 103 ALA A C 1
ATOM 850 O O . ALA A 1 103 ? -4.020 -5.012 3.239 1.00 97.19 103 ALA A O 1
ATOM 851 N N . GLU A 1 104 ? -5.904 -5.780 2.250 1.00 98.00 104 GLU A N 1
ATOM 852 C CA . GLU A 1 104 ? -5.261 -6.502 1.158 1.00 98.00 104 GLU A CA 1
ATOM 853 C C . GLU A 1 104 ? -5.126 -5.541 -0.029 1.00 98.00 104 GLU A C 1
ATOM 855 O O . GLU A 1 104 ? -6.088 -4.884 -0.424 1.00 98.00 104 GLU A O 1
ATOM 860 N N . VAL A 1 105 ? -3.921 -5.425 -0.577 1.00 98.06 105 VAL A N 1
ATOM 861 C CA . VAL A 1 105 ? -3.555 -4.459 -1.614 1.00 98.06 105 VAL A CA 1
ATOM 862 C C . VAL A 1 105 ? -3.073 -5.221 -2.840 1.00 98.06 105 VAL A C 1
ATOM 864 O O . VAL A 1 105 ? -2.076 -5.944 -2.771 1.00 98.06 105 VAL A O 1
ATOM 867 N N . GLN A 1 106 ? -3.745 -5.029 -3.975 1.00 97.38 106 GLN A N 1
ATOM 868 C CA . GLN A 1 106 ? -3.319 -5.574 -5.261 1.00 97.38 106 GLN A CA 1
ATOM 869 C C . GLN A 1 106 ? -2.559 -4.518 -6.055 1.00 97.38 106 GLN A C 1
ATOM 871 O O . GLN A 1 106 ? -3.095 -3.454 -6.382 1.00 97.38 106 GLN A O 1
ATOM 876 N N . TYR A 1 107 ? -1.301 -4.799 -6.388 1.00 94.88 107 TYR A N 1
ATOM 877 C CA . TYR A 1 107 ? -0.417 -3.804 -6.988 1.00 94.88 107 TYR A CA 1
ATOM 878 C C . TYR A 1 107 ? 0.551 -4.381 -8.025 1.00 94.88 107 TYR A C 1
ATOM 880 O O . TYR A 1 107 ? 0.867 -5.568 -8.044 1.00 94.88 107 TYR A O 1
ATOM 888 N N . LYS A 1 108 ? 1.050 -3.507 -8.903 1.00 92.06 108 LYS A N 1
ATOM 889 C CA . LYS A 1 108 ? 2.211 -3.751 -9.768 1.00 92.06 108 LYS A CA 1
ATOM 890 C C . LYS A 1 108 ? 3.206 -2.621 -9.571 1.00 92.06 108 LYS A C 1
ATOM 892 O O . LYS A 1 108 ? 2.878 -1.468 -9.840 1.00 92.06 108 LYS A O 1
ATOM 897 N N . LEU A 1 109 ? 4.428 -2.957 -9.159 1.00 88.69 109 LEU A N 1
ATOM 898 C CA . LEU A 1 109 ? 5.457 -1.970 -8.813 1.00 88.69 109 LEU A CA 1
ATOM 899 C C . LEU A 1 109 ? 4.912 -0.961 -7.787 1.00 88.69 109 LEU A C 1
ATOM 901 O O . LEU A 1 109 ? 4.646 -1.357 -6.657 1.00 88.69 109 LEU A O 1
ATOM 905 N N . ASN A 1 110 ? 4.713 0.295 -8.189 1.00 88.62 110 ASN A N 1
ATOM 906 C CA . ASN A 1 1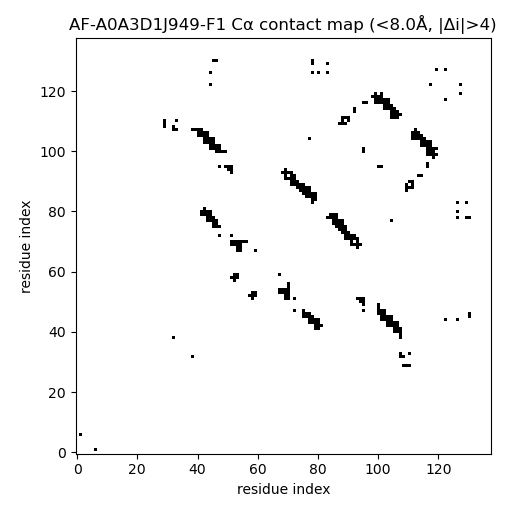10 ? 4.195 1.369 -7.340 1.00 88.62 110 ASN A CA 1
ATOM 907 C C . ASN A 1 110 ? 2.700 1.650 -7.561 1.00 88.62 110 ASN A C 1
ATOM 909 O O . ASN A 1 110 ? 2.121 2.497 -6.887 1.00 88.62 110 ASN A O 1
ATOM 913 N N . TYR A 1 111 ? 2.073 0.975 -8.526 1.00 90.06 111 TYR A N 1
ATOM 914 C CA . TYR A 1 111 ? 0.691 1.221 -8.906 1.00 90.06 111 TYR A CA 1
ATOM 915 C C . TYR A 1 111 ? -0.255 0.229 -8.227 1.00 90.06 111 TYR A C 1
ATOM 917 O O . TYR A 1 111 ? -0.139 -0.981 -8.433 1.00 90.06 111 TYR A O 1
ATOM 925 N N . VAL A 1 112 ? -1.217 0.746 -7.463 1.00 93.69 112 VAL A N 1
ATOM 926 C CA . VAL A 1 112 ? -2.272 -0.037 -6.805 1.00 93.69 112 VAL A CA 1
ATOM 927 C C . VAL A 1 112 ? -3.525 -0.054 -7.678 1.00 93.69 112 VAL A C 1
ATOM 929 O O . VAL A 1 112 ? -3.997 0.995 -8.114 1.00 93.69 112 VAL A O 1
ATOM 932 N N . TYR 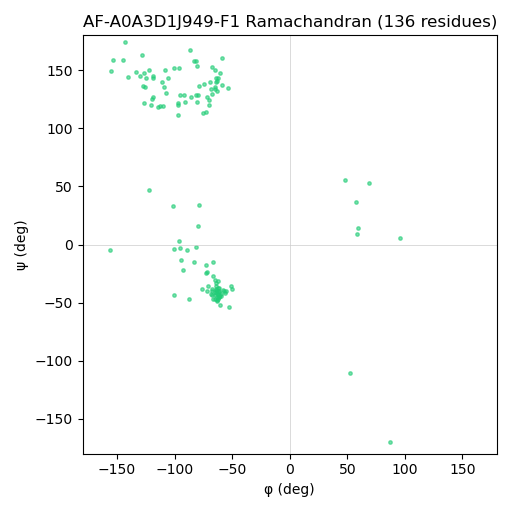A 1 113 ? -4.052 -1.250 -7.938 1.00 92.12 113 TYR A N 1
ATOM 933 C CA . TYR A 1 113 ? -5.283 -1.456 -8.708 1.00 92.12 113 TYR A CA 1
ATOM 934 C C . TYR A 1 113 ? -6.508 -1.389 -7.815 1.00 92.12 113 TYR A C 1
ATOM 936 O O . TYR A 1 113 ? -7.497 -0.749 -8.160 1.00 92.12 113 TYR A O 1
ATOM 944 N N . GLU A 1 114 ? -6.426 -2.085 -6.688 1.00 94.75 114 GLU A N 1
ATOM 945 C CA . GLU A 1 114 ? -7.556 -2.341 -5.819 1.00 94.75 114 GLU A CA 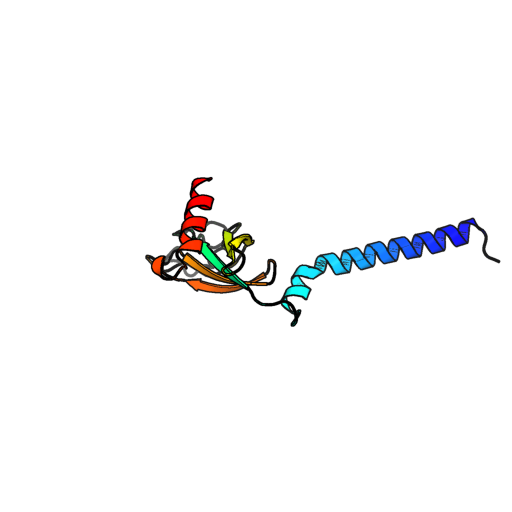1
ATOM 946 C C . GLU A 1 114 ? -7.059 -2.584 -4.399 1.00 94.75 114 GLU A C 1
ATOM 948 O O . GLU A 1 114 ? -5.954 -3.099 -4.187 1.00 94.75 114 GLU A O 1
ATOM 953 N N . ILE A 1 115 ? -7.901 -2.209 -3.440 1.00 96.81 115 ILE A N 1
ATOM 954 C CA . ILE A 1 115 ? -7.743 -2.604 -2.050 1.00 96.81 115 ILE A CA 1
ATOM 955 C C . ILE A 1 115 ? -9.026 -3.250 -1.548 1.00 96.81 115 ILE A C 1
ATOM 957 O O . ILE A 1 115 ? -10.123 -2.832 -1.923 1.00 96.81 115 ILE A O 1
ATOM 961 N N . HIS A 1 116 ? -8.884 -4.211 -0.644 1.00 96.88 116 HIS A N 1
ATOM 962 C CA . HIS A 1 116 ? -9.991 -4.787 0.111 1.00 96.88 116 HIS A CA 1
ATOM 963 C C . HIS A 1 116 ? -9.761 -4.567 1.596 1.00 96.88 116 HIS A C 1
ATOM 965 O O . HIS A 1 116 ? -8.726 -4.967 2.125 1.00 96.88 116 HIS A O 1
ATOM 971 N N . PHE A 1 117 ? -10.734 -3.956 2.272 1.00 96.62 117 PHE A N 1
ATOM 972 C CA . PHE A 1 117 ? -10.714 -3.845 3.727 1.00 96.62 117 PHE A CA 1
ATOM 973 C C . PHE A 1 117 ? -10.950 -5.215 4.359 1.00 96.62 117 PHE A C 1
ATOM 975 O O . PHE A 1 117 ? -11.968 -5.863 4.096 1.00 96.62 117 PHE A O 1
ATOM 982 N N . ILE A 1 118 ? -10.023 -5.632 5.210 1.00 96.50 118 ILE A N 1
ATOM 983 C CA . ILE A 1 118 ? -10.012 -6.948 5.848 1.00 96.50 118 ILE A CA 1
ATOM 984 C C . ILE A 1 118 ? -9.857 -6.811 7.362 1.00 96.50 118 ILE A C 1
ATOM 986 O O . ILE A 1 118 ? -9.464 -5.760 7.870 1.00 96.50 118 ILE A O 1
ATOM 990 N N . TYR A 1 119 ? -10.175 -7.885 8.075 1.00 95.69 119 TYR A N 1
ATOM 991 C CA . TYR A 1 119 ? -9.845 -8.029 9.489 1.00 95.69 119 TYR A CA 1
ATOM 992 C C . TYR A 1 119 ? -8.394 -8.491 9.673 1.00 95.69 119 TYR A C 1
ATOM 994 O O . TYR A 1 119 ? -7.808 -9.096 8.768 1.00 95.69 119 TYR A O 1
ATOM 1002 N N . TRP A 1 120 ? -7.828 -8.241 10.855 1.00 95.44 120 TRP A N 1
ATOM 1003 C CA . TRP A 1 120 ? -6.458 -8.636 11.200 1.00 95.44 120 TRP A CA 1
ATOM 1004 C C . TRP A 1 120 ? -6.233 -10.141 11.027 1.00 95.44 120 TRP A C 1
ATOM 1006 O O . TRP A 1 120 ? -5.244 -10.569 10.437 1.00 95.44 120 TRP A O 1
ATOM 1016 N N . GLU A 1 121 ? -7.208 -10.943 11.447 1.00 95.50 121 GLU A N 1
ATOM 1017 C CA . GLU A 1 121 ? -7.164 -12.406 11.444 1.00 95.50 121 GLU A CA 1
ATOM 1018 C C . GLU A 1 121 ? -7.144 -13.002 10.030 1.00 95.50 121 GLU A C 1
ATOM 1020 O O . GLU A 1 121 ? -6.843 -14.181 9.856 1.00 95.50 121 GLU A O 1
ATOM 1025 N N . GLN A 1 122 ? -7.473 -12.209 9.004 1.00 96.44 122 GLN A N 1
ATOM 1026 C CA . GLN A 1 122 ? -7.406 -12.638 7.606 1.00 96.44 122 GLN A CA 1
ATOM 1027 C C . GLN A 1 122 ? -5.994 -12.499 7.016 1.00 96.44 122 GLN A C 1
ATOM 1029 O O . GLN A 1 122 ? -5.717 -13.059 5.954 1.00 96.44 122 GLN A O 1
ATOM 1034 N N . ILE A 1 123 ? -5.104 -11.757 7.679 1.00 97.19 123 ILE A N 1
ATOM 1035 C CA . ILE A 1 123 ? -3.708 -11.598 7.268 1.00 97.19 123 ILE A CA 1
ATOM 1036 C C . ILE A 1 123 ? -2.930 -12.851 7.695 1.00 97.19 123 ILE A C 1
ATOM 1038 O O . ILE A 1 123 ? -3.088 -13.290 8.830 1.00 97.19 123 ILE A O 1
ATOM 1042 N N . PRO A 1 124 ? -2.049 -13.428 6.859 1.00 97.19 124 PRO A N 1
ATOM 1043 C CA . PRO A 1 124 ? -1.215 -14.555 7.280 1.00 97.19 124 PRO A CA 1
ATOM 1044 C C . PRO A 1 124 ? -0.324 -14.215 8.489 1.00 97.19 124 PRO A C 1
ATOM 1046 O O . PRO A 1 124 ? 0.328 -13.172 8.489 1.00 97.19 124 PRO A O 1
ATOM 1049 N N . ASP A 1 125 ? -0.211 -15.122 9.465 1.00 96.50 125 ASP A N 1
ATOM 1050 C CA . ASP A 1 125 ? 0.523 -14.916 10.732 1.00 96.50 125 ASP A CA 1
ATOM 1051 C C . ASP A 1 125 ? 1.953 -14.377 10.556 1.00 96.50 125 ASP A C 1
ATOM 1053 O O . ASP A 1 125 ? 2.431 -13.550 11.333 1.00 96.50 125 ASP A O 1
ATOM 1057 N N . GLN A 1 126 ? 2.666 -14.849 9.530 1.00 95.19 126 GLN A N 1
ATOM 1058 C CA . GLN A 1 126 ? 4.021 -14.377 9.227 1.00 95.19 126 GLN A CA 1
ATOM 1059 C C . GLN A 1 126 ? 4.041 -12.889 8.844 1.00 95.19 126 GLN A C 1
ATOM 1061 O O . GLN A 1 126 ? 4.921 -12.141 9.267 1.00 95.19 126 GLN A O 1
ATOM 1066 N N . ILE A 1 127 ? 3.027 -12.444 8.098 1.00 97.38 127 ILE A N 1
ATOM 1067 C CA . ILE A 1 127 ? 2.878 -11.060 7.657 1.00 97.38 127 ILE A CA 1
ATOM 1068 C C . ILE A 1 127 ? 2.386 -10.184 8.807 1.00 97.38 127 ILE A C 1
ATOM 1070 O O . ILE A 1 127 ? 2.889 -9.075 8.958 1.00 97.38 127 ILE A O 1
ATOM 1074 N N . GLN A 1 128 ? 1.479 -10.690 9.650 1.00 96.38 128 GLN A N 1
ATOM 1075 C CA . GLN A 1 128 ? 1.040 -10.011 10.874 1.00 96.38 128 GLN A CA 1
ATOM 1076 C C . GLN A 1 128 ? 2.240 -9.602 11.740 1.00 96.38 128 GLN A C 1
ATOM 1078 O O . GLN A 1 128 ? 2.436 -8.420 12.012 1.00 96.38 128 GLN A O 1
ATOM 1083 N N . LYS A 1 129 ? 3.121 -10.559 12.064 1.00 95.06 129 LYS A N 1
ATOM 1084 C CA . LYS A 1 129 ? 4.343 -10.301 12.849 1.00 95.06 129 LYS A CA 1
ATOM 1085 C C . LYS A 1 129 ? 5.236 -9.245 12.207 1.00 95.06 129 LYS A C 1
ATOM 1087 O O . LYS A 1 129 ? 5.825 -8.408 12.887 1.00 95.06 129 LYS A O 1
ATOM 1092 N N . LYS A 1 130 ? 5.364 -9.284 10.880 1.00 95.75 130 LYS A N 1
ATOM 1093 C CA . LYS A 1 130 ? 6.182 -8.314 10.150 1.00 95.75 130 LYS A CA 1
ATOM 1094 C C . LYS A 1 130 ? 5.570 -6.916 10.189 1.00 95.75 130 LYS A C 1
ATOM 1096 O O . LYS A 1 130 ? 6.299 -5.957 10.416 1.00 95.75 130 LYS A O 1
ATOM 1101 N N . LEU A 1 131 ? 4.255 -6.814 10.007 1.00 95.38 131 LEU A N 1
ATOM 1102 C CA . LEU A 1 131 ? 3.493 -5.569 10.099 1.00 95.38 131 LEU A CA 1
ATOM 1103 C C . LEU A 1 131 ? 3.572 -4.942 11.499 1.00 95.38 131 LEU A C 1
ATOM 1105 O O . LEU A 1 131 ? 3.744 -3.731 11.606 1.00 95.38 131 LEU A O 1
ATOM 1109 N N . GLU A 1 132 ? 3.505 -5.751 12.558 1.00 93.19 132 GLU A N 1
ATOM 1110 C CA . GLU A 1 132 ? 3.702 -5.288 13.937 1.00 93.19 132 GLU A CA 1
ATOM 1111 C C . GLU A 1 132 ? 5.101 -4.689 14.124 1.00 93.19 132 GLU A C 1
ATOM 1113 O O . GLU A 1 132 ? 5.234 -3.538 14.538 1.00 93.19 132 GLU A O 1
ATOM 1118 N N . ASN A 1 133 ? 6.147 -5.425 13.735 1.00 91.50 133 ASN A N 1
ATOM 1119 C CA . ASN A 1 133 ? 7.532 -4.985 13.911 1.00 91.50 133 ASN A CA 1
ATOM 1120 C C . ASN A 1 133 ? 7.829 -3.663 13.188 1.00 91.50 133 ASN A C 1
ATOM 1122 O O . ASN A 1 133 ? 8.431 -2.763 13.767 1.00 91.50 133 ASN A O 1
ATOM 1126 N N . ILE A 1 134 ? 7.380 -3.510 11.937 1.00 89.19 134 ILE A N 1
ATOM 1127 C CA . ILE A 1 134 ? 7.668 -2.299 11.151 1.00 89.19 134 ILE A CA 1
ATOM 1128 C C . ILE A 1 134 ? 6.881 -1.067 11.613 1.00 89.19 134 ILE A C 1
ATOM 1130 O O . ILE A 1 134 ? 7.237 0.049 11.225 1.00 89.19 134 ILE A O 1
ATOM 1134 N N . ASN A 1 135 ? 5.809 -1.250 12.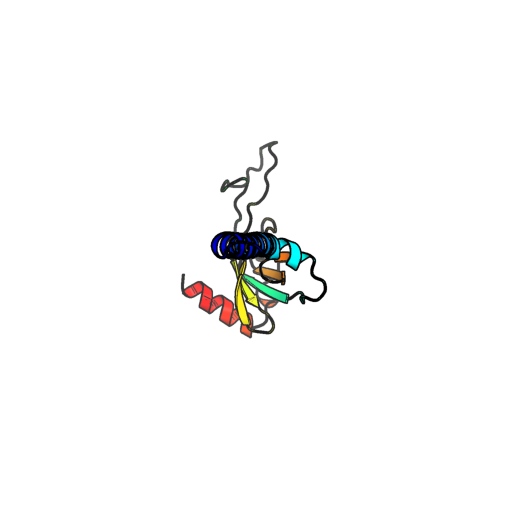383 1.00 75.94 135 ASN A N 1
ATOM 1135 C CA . ASN A 1 135 ? 5.013 -0.150 12.924 1.00 75.94 135 ASN A CA 1
ATOM 1136 C C . ASN A 1 135 ? 5.467 0.279 14.323 1.00 75.94 135 ASN A C 1
ATOM 1138 O O . ASN A 1 135 ? 5.216 1.416 14.699 1.00 75.94 135 ASN A O 1
ATOM 1142 N N . ILE A 1 136 ? 6.165 -0.585 15.067 1.00 66.81 136 ILE A N 1
ATOM 1143 C CA . ILE A 1 136 ? 6.767 -0.242 16.367 1.00 66.81 136 ILE A CA 1
ATOM 1144 C C . ILE A 1 136 ? 8.000 0.670 16.202 1.00 66.81 136 ILE A C 1
ATOM 1146 O O . ILE A 1 136 ? 8.339 1.420 17.110 1.00 66.81 136 ILE A O 1
ATOM 1150 N N . GLU A 1 137 ? 8.665 0.645 15.044 1.00 57.88 137 GLU A N 1
ATOM 1151 C CA . GLU A 1 137 ? 9.830 1.496 14.733 1.00 57.88 137 GLU A CA 1
ATOM 1152 C C . GLU A 1 137 ? 9.472 2.945 14.314 1.00 57.88 137 GLU A C 1
ATOM 1154 O O . GLU A 1 137 ? 10.306 3.640 13.726 1.00 57.88 137 GLU A O 1
ATOM 1159 N N . GLN A 1 138 ? 8.239 3.399 14.566 1.00 48.09 138 GLN A N 1
ATOM 1160 C CA . GLN A 1 138 ? 7.757 4.766 14.303 1.00 48.09 138 GLN A CA 1
ATOM 1161 C C . GLN A 1 138 ? 7.566 5.550 15.601 1.00 48.09 138 GLN A C 1
ATOM 1163 O O . GLN A 1 138 ? 7.835 6.772 15.566 1.00 48.09 138 GLN A O 1
#